Protein AF-A0A2M8EA10-F1 (afdb_monomer)

Structure (mmCIF, N/CA/C/O backbone):
data_AF-A0A2M8EA10-F1
#
_entry.id   AF-A0A2M8EA10-F1
#
loop_
_atom_site.group_PDB
_atom_site.id
_atom_site.type_symbol
_atom_site.label_atom_id
_atom_site.label_alt_id
_atom_site.label_comp_id
_atom_site.label_asym_id
_atom_site.label_entity_id
_atom_site.label_seq_id
_atom_site.pdbx_PDB_ins_code
_atom_site.Cartn_x
_atom_site.Cartn_y
_atom_site.Cartn_z
_atom_site.occupancy
_atom_site.B_iso_or_equiv
_atom_site.auth_seq_id
_atom_site.auth_comp_id
_atom_site.auth_asym_id
_atom_site.auth_atom_id
_atom_site.pdbx_PDB_model_num
ATOM 1 N N . MET A 1 1 ? -5.025 -1.420 47.607 1.00 44.06 1 MET A N 1
ATOM 2 C CA . MET A 1 1 ? -4.727 -2.237 46.414 1.00 44.06 1 MET A CA 1
ATOM 3 C C . MET A 1 1 ? -5.325 -1.511 45.229 1.00 44.06 1 MET A C 1
ATOM 5 O O . MET A 1 1 ? -6.536 -1.532 45.070 1.00 44.06 1 MET A O 1
ATOM 9 N N . THR A 1 2 ? -4.509 -0.762 44.495 1.00 42.19 2 THR A N 1
ATOM 10 C CA . THR A 1 2 ? -4.957 0.010 43.332 1.00 42.19 2 THR A CA 1
ATOM 11 C C . THR A 1 2 ? -4.732 -0.872 42.114 1.00 42.19 2 THR A C 1
ATOM 13 O O . THR A 1 2 ? -3.592 -1.166 41.769 1.00 42.19 2 THR A O 1
ATOM 16 N N . SER A 1 3 ? -5.809 -1.388 41.535 1.00 44.66 3 SER A N 1
ATOM 17 C CA . SER A 1 3 ? -5.778 -2.171 40.302 1.00 44.66 3 SER A CA 1
ATOM 18 C C . SER A 1 3 ? -5.407 -1.262 39.131 1.00 44.66 3 SER A C 1
ATOM 20 O O . SER A 1 3 ? -6.135 -0.318 38.826 1.00 44.66 3 SER A O 1
ATOM 22 N N . THR A 1 4 ? -4.270 -1.535 38.496 1.00 47.41 4 THR A N 1
ATOM 23 C CA . THR A 1 4 ? -3.858 -0.931 37.225 1.00 47.41 4 THR A CA 1
ATOM 24 C C . THR A 1 4 ? -4.919 -1.238 36.160 1.00 47.41 4 THR A C 1
ATOM 26 O O . THR A 1 4 ? -5.313 -2.403 36.051 1.00 47.41 4 THR A O 1
ATOM 29 N N . PRO A 1 5 ? -5.417 -0.254 35.387 1.00 54.44 5 PRO A N 1
ATOM 30 C CA . PRO A 1 5 ? -6.306 -0.550 34.272 1.00 54.44 5 PRO A CA 1
ATOM 31 C C . PRO A 1 5 ? -5.557 -1.429 33.267 1.00 54.44 5 PRO A C 1
ATOM 33 O O . PRO A 1 5 ? -4.424 -1.133 32.894 1.00 54.44 5 PRO A O 1
ATOM 36 N N . SER A 1 6 ? -6.177 -2.537 32.870 1.00 54.94 6 SER A N 1
ATOM 37 C CA . SER A 1 6 ? -5.665 -3.415 31.824 1.00 54.94 6 SER A CA 1
ATOM 38 C C . SER A 1 6 ? -5.520 -2.607 30.535 1.00 54.94 6 SER A C 1
ATOM 40 O O . SER A 1 6 ? -6.499 -2.023 30.071 1.00 54.94 6 SER A O 1
ATOM 42 N N . GLU A 1 7 ? -4.317 -2.551 29.962 1.00 57.91 7 GLU A N 1
ATOM 43 C CA . GLU A 1 7 ? -4.115 -2.009 28.619 1.00 57.91 7 GLU A CA 1
ATOM 44 C C . GLU A 1 7 ? -4.978 -2.816 27.645 1.00 57.91 7 GLU A C 1
ATOM 46 O O . GLU A 1 7 ? -4.663 -3.953 27.293 1.00 57.91 7 GLU A O 1
ATOM 51 N N . THR A 1 8 ? -6.114 -2.257 27.226 1.00 64.38 8 THR A N 1
ATOM 52 C CA . THR A 1 8 ? -6.885 -2.814 26.116 1.00 64.38 8 THR A CA 1
ATOM 53 C C . THR A 1 8 ? -6.007 -2.766 24.875 1.00 64.38 8 THR A C 1
ATOM 55 O O . THR A 1 8 ? -5.834 -1.708 24.271 1.00 64.38 8 THR A O 1
ATOM 58 N N . THR A 1 9 ? -5.433 -3.912 24.512 1.00 80.62 9 THR A N 1
ATOM 59 C CA . THR A 1 9 ? -4.704 -4.077 23.255 1.00 80.62 9 THR A CA 1
ATOM 60 C C . THR A 1 9 ? -5.654 -3.738 22.109 1.00 80.62 9 THR A C 1
ATOM 62 O O . THR A 1 9 ? -6.767 -4.264 22.039 1.00 80.62 9 THR A O 1
ATOM 65 N N . ARG A 1 10 ? -5.246 -2.801 21.249 1.00 88.38 10 ARG A N 1
ATOM 66 C CA . ARG A 1 10 ? -6.055 -2.369 20.103 1.00 88.38 10 ARG A CA 1
ATOM 67 C C . ARG A 1 10 ? -6.217 -3.527 19.110 1.00 88.38 10 ARG A C 1
ATOM 69 O O . ARG A 1 10 ? -5.231 -4.233 18.872 1.00 88.38 10 ARG A O 1
ATOM 76 N N . PRO A 1 11 ? -7.412 -3.725 18.516 1.00 95.00 11 PRO A N 1
ATOM 77 C CA . PRO A 1 11 ? -7.574 -4.679 17.427 1.00 95.00 11 PRO A CA 1
ATOM 78 C C . PRO A 1 11 ? -6.601 -4.339 16.303 1.00 95.00 11 PRO A C 1
ATOM 80 O O . PRO A 1 11 ? -6.512 -3.187 15.876 1.00 95.00 11 PRO A O 1
ATOM 83 N N . SER A 1 12 ? -5.840 -5.333 15.867 1.00 95.69 12 SER A N 1
ATOM 84 C CA . SER A 1 12 ? -4.863 -5.166 14.802 1.00 95.69 12 SER A CA 1
ATOM 85 C C . SER A 1 12 ? -4.643 -6.466 14.053 1.00 95.69 12 SER A C 1
ATOM 87 O O . SER A 1 12 ? -4.990 -7.545 14.539 1.00 95.69 12 SER A O 1
ATOM 89 N N . LEU A 1 13 ? -4.099 -6.332 12.855 1.00 95.81 13 LEU A N 1
ATOM 90 C CA . LEU A 1 13 ? -3.817 -7.421 11.942 1.00 95.81 13 LEU A CA 1
ATOM 91 C C . LEU A 1 13 ? -2.544 -7.098 11.165 1.00 95.81 13 LEU A C 1
ATOM 93 O O . LEU A 1 13 ? -2.323 -5.954 10.768 1.00 95.81 13 LEU A O 1
ATOM 97 N N . ASP A 1 14 ? -1.704 -8.110 10.982 1.00 97.69 14 ASP A N 1
ATOM 98 C CA . ASP A 1 14 ? -0.501 -7.992 10.169 1.00 97.69 14 ASP A CA 1
ATOM 99 C C . ASP A 1 14 ? -0.822 -8.465 8.754 1.00 97.69 14 ASP A C 1
ATOM 101 O O . ASP A 1 14 ? -1.324 -9.576 8.546 1.00 97.69 14 ASP A O 1
ATOM 105 N N . VAL A 1 15 ? -0.506 -7.626 7.775 1.00 98.62 15 VAL A N 1
ATOM 106 C CA . VAL A 1 15 ? -0.691 -7.894 6.349 1.00 98.62 15 VAL A CA 1
ATOM 107 C C . VAL A 1 15 ? 0.633 -7.818 5.606 1.00 98.62 15 VAL A C 1
ATOM 109 O O . VAL A 1 15 ? 1.614 -7.221 6.057 1.00 98.62 15 VAL A O 1
ATOM 112 N N . ALA A 1 16 ? 0.658 -8.459 4.449 1.00 98.62 16 ALA A N 1
ATOM 113 C CA . ALA A 1 16 ? 1.656 -8.224 3.435 1.00 98.62 16 ALA A CA 1
ATOM 114 C C . ALA A 1 16 ? 0.989 -7.579 2.225 1.00 98.62 16 ALA A C 1
ATOM 116 O O . ALA A 1 16 ? -0.121 -7.943 1.836 1.00 98.62 16 ALA A O 1
ATOM 117 N N . VAL A 1 17 ? 1.687 -6.625 1.629 1.00 98.81 17 VAL A N 1
ATOM 118 C CA . VAL A 1 17 ? 1.229 -5.905 0.448 1.00 98.81 17 VAL A CA 1
ATOM 119 C C . VAL A 1 17 ? 2.053 -6.346 -0.748 1.00 98.81 17 VAL A C 1
ATOM 121 O O . VAL A 1 17 ? 3.280 -6.443 -0.676 1.00 98.81 17 VAL A O 1
ATOM 124 N N . ILE A 1 18 ? 1.373 -6.613 -1.857 1.00 98.75 18 ILE A N 1
ATOM 125 C CA . ILE A 1 18 ? 2.002 -6.937 -3.127 1.00 98.75 18 ILE A CA 1
ATOM 126 C C . ILE A 1 18 ? 1.886 -5.717 -4.034 1.00 98.75 18 ILE A C 1
ATOM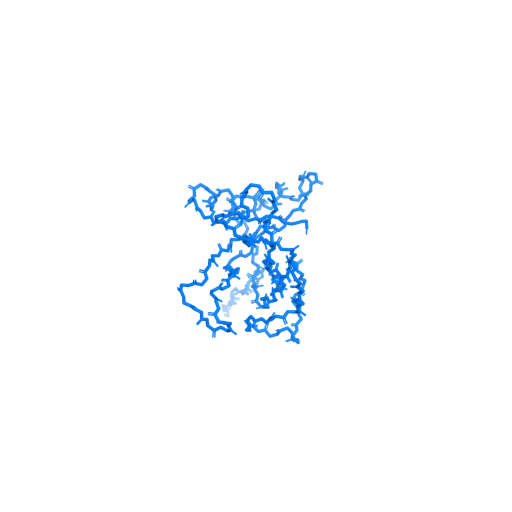 128 O O . ILE A 1 18 ? 0.796 -5.378 -4.490 1.00 98.75 18 ILE A O 1
ATOM 132 N N . MET A 1 19 ? 3.019 -5.084 -4.325 1.00 98.75 19 MET A N 1
ATOM 133 C CA . MET A 1 19 ? 3.114 -4.045 -5.350 1.00 98.75 19 MET A CA 1
ATOM 134 C C . MET A 1 19 ? 3.479 -4.690 -6.683 1.00 98.75 19 MET A C 1
ATOM 136 O O . MET A 1 19 ? 4.285 -5.626 -6.731 1.00 98.75 19 MET A O 1
ATOM 140 N N . GLN A 1 20 ? 2.914 -4.199 -7.785 1.00 98.38 20 GLN A N 1
ATOM 141 C CA . GLN A 1 20 ? 3.264 -4.676 -9.116 1.00 98.38 20 GLN A CA 1
ATOM 142 C C . GLN A 1 20 ? 3.706 -3.553 -10.042 1.00 98.38 20 GLN A C 1
ATOM 144 O O . GLN A 1 20 ? 3.083 -2.502 -10.132 1.00 98.38 20 GLN A O 1
ATOM 149 N N . ARG A 1 21 ? 4.794 -3.813 -10.767 1.00 97.94 21 ARG A N 1
ATOM 150 C CA . ARG A 1 21 ? 5.236 -2.994 -11.890 1.00 97.94 21 ARG A CA 1
ATOM 151 C C . ARG A 1 21 ? 4.714 -3.627 -13.161 1.00 97.94 21 ARG A C 1
ATOM 153 O O . ARG A 1 21 ? 5.021 -4.789 -13.418 1.00 97.94 21 ARG A O 1
ATOM 160 N N . VAL A 1 22 ? 3.981 -2.877 -13.970 1.00 97.31 22 VAL A N 1
ATOM 161 C CA . VAL A 1 22 ? 3.326 -3.383 -15.182 1.00 97.31 22 VAL A CA 1
ATOM 162 C C . VAL A 1 22 ? 3.729 -2.548 -16.380 1.00 97.31 22 VAL A C 1
ATOM 164 O O . VAL A 1 22 ? 3.857 -1.326 -16.281 1.00 97.31 22 VAL A O 1
ATOM 167 N N . ALA A 1 23 ? 3.950 -3.207 -17.513 1.00 96.06 23 ALA A N 1
ATOM 168 C CA . ALA A 1 23 ? 4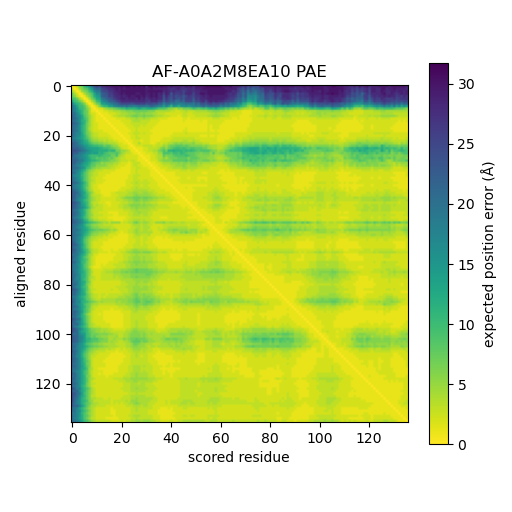.226 -2.524 -18.762 1.00 96.06 23 ALA A CA 1
ATOM 169 C C . ALA A 1 23 ? 3.013 -1.672 -19.148 1.00 96.06 23 ALA A C 1
ATOM 17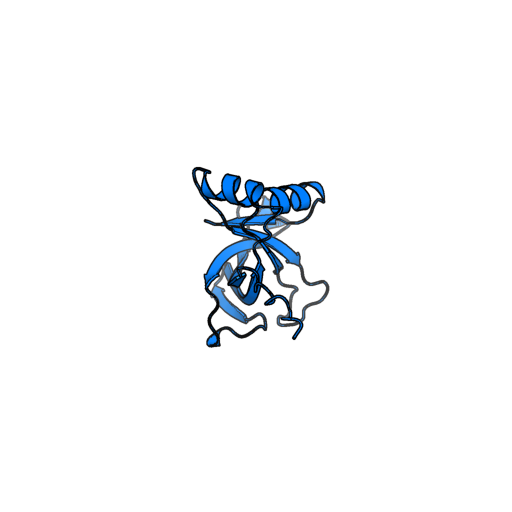1 O O . ALA A 1 23 ? 1.869 -2.138 -19.146 1.00 96.06 23 ALA A O 1
ATOM 172 N N . ASN A 1 24 ? 3.264 -0.416 -19.498 1.00 94.81 24 ASN A N 1
ATOM 173 C CA . ASN A 1 24 ? 2.249 0.401 -20.136 1.00 94.81 24 ASN A CA 1
ATOM 174 C C . ASN A 1 24 ? 2.057 -0.061 -21.581 1.00 94.81 24 ASN A C 1
ATOM 176 O O . ASN A 1 24 ? 2.979 -0.543 -22.237 1.00 94.81 24 ASN A O 1
ATOM 180 N N . THR A 1 25 ? 0.840 0.110 -22.087 1.00 89.81 25 THR A N 1
ATOM 181 C CA . THR A 1 25 ? 0.473 -0.240 -23.460 1.00 89.81 25 THR A CA 1
ATOM 182 C C . THR A 1 25 ? 0.001 1.001 -24.210 1.00 89.81 25 THR A C 1
ATOM 184 O O . THR A 1 25 ? -0.362 2.017 -23.616 1.00 89.81 25 THR A O 1
ATOM 187 N N . GLY A 1 26 ? 0.034 0.939 -25.541 1.00 89.88 26 GLY A N 1
ATOM 188 C CA . GLY A 1 26 ? -0.422 2.031 -26.395 1.00 89.88 26 GLY A CA 1
ATOM 189 C C . GLY A 1 26 ? 0.460 3.280 -26.318 1.00 89.88 26 GLY A C 1
ATOM 190 O O . GLY A 1 26 ? 1.680 3.211 -26.188 1.00 89.88 26 GLY A O 1
ATOM 191 N N . VAL A 1 27 ? -0.177 4.440 -26.454 1.00 88.44 27 VAL A N 1
ATOM 192 C CA . VAL A 1 27 ? 0.483 5.748 -26.550 1.00 88.44 27 VAL A CA 1
ATOM 193 C C . VAL A 1 27 ? 1.343 6.086 -25.306 1.00 88.44 27 VAL A C 1
ATOM 195 O O . VAL A 1 27 ? 2.493 6.483 -25.508 1.00 88.44 27 VAL A O 1
ATOM 198 N N . PRO A 1 28 ? 0.894 5.834 -24.053 1.00 87.94 28 PRO A N 1
ATOM 199 C CA . PRO A 1 28 ? 1.691 6.080 -22.843 1.00 87.94 28 PRO A CA 1
ATOM 200 C C . PRO A 1 28 ? 3.046 5.365 -22.772 1.00 87.94 28 PRO A C 1
ATOM 202 O O . PRO A 1 28 ? 4.004 5.905 -22.218 1.00 87.94 28 PRO A O 1
ATOM 205 N N . ALA A 1 29 ? 3.155 4.174 -23.369 1.00 92.19 29 ALA A N 1
ATOM 206 C CA . ALA A 1 29 ? 4.361 3.346 -23.304 1.00 92.19 29 ALA A CA 1
ATOM 207 C C . ALA A 1 29 ? 5.610 4.025 -23.899 1.00 92.19 29 ALA A C 1
ATOM 209 O O . ALA A 1 29 ? 6.733 3.630 -23.599 1.00 92.19 29 ALA A O 1
ATOM 210 N N . ARG A 1 30 ? 5.425 5.058 -24.734 1.00 91.94 30 ARG A N 1
ATOM 211 C CA . ARG A 1 30 ? 6.512 5.797 -25.394 1.00 91.94 30 ARG A CA 1
ATOM 212 C C . ARG A 1 30 ? 7.308 6.706 -24.458 1.00 91.94 30 ARG A C 1
ATOM 214 O O . ARG A 1 30 ? 8.463 6.992 -24.749 1.00 91.94 30 ARG A O 1
ATOM 221 N N . TRP A 1 31 ? 6.691 7.187 -23.383 1.00 92.94 31 TRP A N 1
ATOM 222 C CA . TRP A 1 31 ? 7.300 8.130 -22.432 1.00 92.94 31 TRP A CA 1
ATOM 223 C C . TRP A 1 31 ? 7.316 7.603 -21.004 1.00 92.94 31 TRP A C 1
ATOM 225 O O . TRP A 1 31 ? 8.116 8.057 -20.195 1.00 92.94 31 TRP A O 1
ATOM 235 N N . GLN A 1 32 ? 6.472 6.623 -20.703 1.00 93.44 32 GLN A N 1
ATOM 236 C CA . GLN A 1 32 ? 6.496 5.906 -19.445 1.00 93.44 32 GLN A CA 1
ATOM 237 C C . GLN A 1 32 ? 6.261 4.422 -19.752 1.00 93.44 32 GLN A C 1
ATOM 239 O O . GLN A 1 32 ? 5.111 3.994 -19.831 1.00 93.44 32 GLN A O 1
ATOM 244 N N . PRO A 1 33 ? 7.321 3.623 -19.970 1.00 92.69 33 PRO A N 1
ATOM 245 C CA . PRO A 1 33 ? 7.176 2.226 -20.382 1.00 92.69 33 PRO A CA 1
ATOM 246 C C . PRO A 1 33 ? 6.575 1.332 -19.291 1.00 92.69 33 PRO A C 1
ATOM 248 O O . PRO A 1 33 ? 6.051 0.265 -19.596 1.00 92.69 33 PRO A O 1
ATOM 251 N N . TRP A 1 34 ? 6.604 1.774 -18.031 1.00 95.25 34 TRP A N 1
ATOM 252 C CA . TRP A 1 34 ? 6.118 1.023 -16.878 1.00 95.25 34 TRP A CA 1
ATOM 253 C C . TRP A 1 34 ? 5.361 1.921 -15.908 1.00 95.25 34 TRP A C 1
ATOM 255 O O . TRP A 1 34 ? 5.724 3.084 -15.727 1.00 95.25 34 TRP A O 1
ATOM 265 N N . ARG A 1 35 ? 4.376 1.356 -15.216 1.00 95.88 35 ARG A N 1
ATOM 266 C CA . ARG A 1 35 ? 3.753 1.965 -14.037 1.00 95.88 35 ARG A CA 1
ATOM 267 C C . ARG A 1 35 ? 3.796 1.007 -12.856 1.00 95.88 35 ARG A C 1
ATOM 269 O O . ARG A 1 35 ? 3.952 -0.198 -13.055 1.00 95.88 35 ARG A O 1
ATOM 276 N N . TRP A 1 36 ? 3.642 1.556 -11.663 1.00 97.88 36 TRP A N 1
ATOM 277 C CA . TRP A 1 36 ? 3.397 0.790 -10.451 1.00 97.88 36 TRP A CA 1
ATOM 278 C C . TRP A 1 36 ? 1.918 0.860 -10.101 1.00 97.88 36 TRP A C 1
ATOM 280 O O . TRP A 1 36 ? 1.276 1.868 -10.384 1.00 97.88 36 TRP A O 1
ATOM 290 N N . GLU A 1 37 ? 1.406 -0.225 -9.542 1.00 98.19 37 GLU A N 1
ATOM 291 C CA . GLU A 1 37 ? 0.054 -0.324 -9.003 1.00 98.19 37 GLU A CA 1
ATOM 292 C C . GLU A 1 37 ? 0.039 -1.319 -7.831 1.00 98.19 37 GLU A C 1
ATOM 294 O O . GLU A 1 37 ? 0.910 -2.194 -7.711 1.00 98.19 37 GLU A O 1
ATOM 299 N N . LEU A 1 38 ? -0.943 -1.176 -6.952 1.00 98.69 38 LEU A N 1
ATOM 300 C CA . LEU A 1 38 ? -1.259 -2.109 -5.884 1.00 98.69 38 LEU A CA 1
ATOM 301 C C . LEU A 1 38 ? -1.881 -3.365 -6.497 1.00 98.69 38 LEU A C 1
ATOM 303 O O . LEU A 1 38 ? -2.896 -3.302 -7.187 1.00 98.69 38 LEU A O 1
ATOM 307 N N . ALA A 1 39 ? -1.271 -4.522 -6.250 1.00 98.44 39 ALA A N 1
ATOM 308 C CA . ALA A 1 39 ? -1.768 -5.787 -6.778 1.00 98.44 39 ALA A CA 1
ATOM 309 C C . ALA A 1 39 ? -2.721 -6.480 -5.803 1.00 98.44 39 ALA A C 1
ATOM 311 O O . ALA A 1 39 ? -3.757 -6.989 -6.221 1.00 98.44 39 ALA A O 1
ATOM 312 N N . GLU A 1 40 ? -2.332 -6.569 -4.528 1.00 98.38 40 GLU A N 1
ATOM 313 C CA . GLU A 1 40 ? -3.043 -7.376 -3.534 1.00 98.38 40 GLU A CA 1
ATOM 314 C C . GLU A 1 40 ? -2.618 -7.006 -2.107 1.00 98.38 40 GLU A C 1
ATOM 316 O O . GLU A 1 40 ? -1.464 -6.633 -1.870 1.00 98.38 40 GLU A O 1
ATOM 321 N N . VAL A 1 41 ? -3.530 -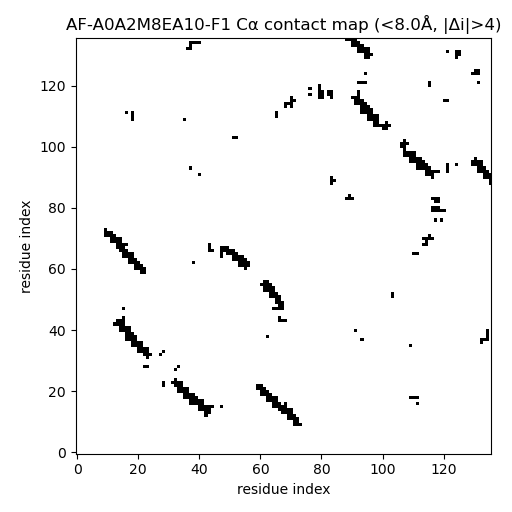7.184 -1.151 1.00 98.62 41 VAL A N 1
ATOM 322 C CA . VAL A 1 41 ? -3.227 -7.213 0.282 1.00 98.62 41 VAL A CA 1
ATOM 323 C C . VAL A 1 41 ? -3.611 -8.587 0.814 1.00 98.62 41 VAL A C 1
ATOM 325 O O . VAL A 1 41 ? -4.734 -9.046 0.625 1.00 98.62 41 VAL A O 1
ATOM 328 N N . VAL A 1 42 ? -2.672 -9.260 1.473 1.00 98.25 42 VAL A N 1
ATOM 329 C CA . VAL A 1 42 ? -2.864 -10.611 2.014 1.00 98.25 42 VAL A CA 1
ATOM 330 C C . VAL A 1 42 ? -2.511 -10.650 3.492 1.00 98.25 42 VAL A C 1
ATOM 332 O O . VAL A 1 42 ? -1.725 -9.838 3.976 1.00 98.25 42 VAL A O 1
ATOM 335 N N . MET A 1 43 ? -3.038 -11.630 4.224 1.00 98.12 43 MET A N 1
ATOM 336 C CA . MET A 1 43 ? -2.611 -11.862 5.605 1.00 98.12 43 MET A CA 1
ATOM 337 C C . MET A 1 43 ? -1.111 -12.159 5.659 1.00 98.12 43 MET A C 1
ATOM 339 O O . MET A 1 43 ? -0.598 -12.967 4.878 1.00 98.12 43 MET A O 1
ATOM 343 N N . ASN A 1 44 ? -0.407 -11.514 6.588 1.00 98.00 44 ASN A N 1
ATOM 344 C CA . ASN A 1 44 ? 1.025 -11.711 6.727 1.00 98.00 44 ASN A CA 1
ATOM 345 C C . ASN A 1 44 ? 1.336 -13.130 7.222 1.00 98.00 44 ASN A C 1
ATOM 347 O O . ASN A 1 44 ? 0.621 -13.697 8.049 1.00 98.00 44 ASN A O 1
ATOM 351 N N . GLN A 1 45 ? 2.449 -13.682 6.747 1.00 97.31 45 GLN A N 1
ATOM 352 C CA . GLN A 1 45 ? 3.022 -14.928 7.244 1.00 97.31 45 GLN A CA 1
ATOM 353 C C . GLN A 1 45 ? 4.447 -14.661 7.713 1.00 97.31 45 GLN A C 1
ATOM 355 O O . GLN A 1 45 ? 5.163 -13.868 7.106 1.00 97.31 45 GLN A O 1
ATOM 360 N N . GLU A 1 46 ? 4.896 -15.365 8.751 1.00 94.00 46 GLU A N 1
ATOM 361 C CA . GLU A 1 46 ? 6.255 -15.205 9.285 1.00 94.00 46 GLU A CA 1
ATOM 362 C C . GLU A 1 46 ? 7.329 -15.408 8.201 1.00 94.00 46 GLU A C 1
ATOM 364 O O . GLU A 1 46 ? 8.285 -14.639 8.102 1.00 94.00 46 GLU A O 1
ATOM 369 N N . SER A 1 47 ? 7.116 -16.375 7.302 1.00 95.50 47 SER A N 1
ATOM 370 C CA . SER A 1 47 ? 8.015 -16.674 6.181 1.00 95.50 47 SER A CA 1
ATOM 371 C C . SER A 1 47 ? 8.152 -15.551 5.150 1.00 95.50 47 SER A C 1
ATOM 373 O O . SER A 1 47 ? 9.040 -15.615 4.301 1.00 95.50 47 SER A O 1
ATOM 375 N N . PHE A 1 48 ? 7.279 -14.541 5.168 1.00 97.00 48 PHE A N 1
ATOM 376 C CA . PHE A 1 48 ? 7.381 -13.399 4.258 1.00 97.00 48 PHE A CA 1
ATOM 377 C C . PHE A 1 48 ? 8.515 -12.451 4.651 1.00 97.00 48 PHE A C 1
ATOM 379 O O . PHE A 1 48 ? 9.105 -11.827 3.768 1.00 97.00 48 PHE A O 1
ATOM 386 N N . GLY A 1 49 ? 8.864 -12.396 5.941 1.00 95.88 49 GLY A N 1
ATOM 387 C CA . GLY A 1 49 ? 9.806 -11.416 6.472 1.00 95.88 49 GLY A CA 1
ATOM 388 C C . GLY A 1 49 ? 9.314 -9.975 6.293 1.00 95.88 49 GLY A C 1
ATOM 389 O O . GLY A 1 49 ? 8.162 -9.730 5.949 1.00 95.88 49 GLY A O 1
ATOM 390 N N . THR A 1 50 ? 10.200 -9.011 6.540 1.00 94.94 50 THR A N 1
ATOM 391 C CA . THR A 1 50 ? 9.888 -7.569 6.462 1.00 94.94 50 THR A CA 1
ATOM 392 C C . THR A 1 50 ? 10.632 -6.840 5.346 1.00 94.94 50 THR A C 1
ATOM 394 O O . THR A 1 50 ? 10.340 -5.685 5.050 1.00 94.94 50 THR A O 1
ATOM 397 N N . LYS A 1 51 ? 11.614 -7.494 4.716 1.00 95.44 51 LYS A N 1
ATOM 398 C CA . LYS A 1 51 ? 12.361 -6.906 3.600 1.00 95.44 51 LYS A CA 1
ATOM 399 C C . LYS A 1 51 ? 11.597 -7.113 2.291 1.00 95.44 51 LYS A C 1
ATOM 401 O O . LYS A 1 51 ? 11.139 -8.236 2.064 1.00 95.44 51 LYS A O 1
ATOM 406 N N . PRO A 1 52 ? 11.512 -6.094 1.414 1.00 97.19 52 PRO A N 1
ATOM 407 C CA . PRO A 1 52 ? 10.915 -6.256 0.097 1.00 97.19 52 PRO A CA 1
ATOM 408 C C . PRO A 1 52 ? 11.562 -7.405 -0.679 1.00 97.19 52 PRO A C 1
ATOM 410 O O . PRO A 1 52 ? 12.787 -7.556 -0.681 1.00 97.19 52 PRO A O 1
ATOM 413 N N . ARG A 1 53 ? 10.743 -8.220 -1.347 1.00 96.81 53 ARG A N 1
ATOM 414 C CA . ARG A 1 53 ? 11.222 -9.382 -2.105 1.00 96.81 53 ARG A CA 1
ATOM 415 C C . ARG A 1 53 ? 10.473 -9.547 -3.417 1.00 96.81 53 ARG A C 1
ATOM 417 O O . ARG A 1 53 ? 9.246 -9.605 -3.438 1.00 96.81 53 ARG A O 1
ATOM 424 N N . LEU A 1 54 ? 11.217 -9.725 -4.506 1.00 97.69 54 LEU A N 1
ATOM 425 C CA . LEU A 1 54 ? 10.645 -10.080 -5.801 1.00 97.69 54 LEU A CA 1
ATOM 426 C C . LEU A 1 54 ? 10.014 -11.482 -5.728 1.00 97.69 54 LEU A C 1
ATOM 428 O O . LEU A 1 54 ? 10.684 -12.465 -5.403 1.00 97.69 54 LEU A O 1
ATOM 432 N N . LEU A 1 55 ? 8.720 -11.572 -6.027 1.00 96.88 55 LEU A N 1
ATOM 433 C CA . LEU A 1 55 ? 7.980 -12.833 -6.112 1.00 96.88 55 LEU A CA 1
ATOM 434 C C . LEU A 1 55 ? 8.030 -13.427 -7.513 1.00 96.88 55 LEU A C 1
ATOM 436 O O . LEU A 1 55 ? 8.173 -14.634 -7.683 1.00 96.88 55 LEU A O 1
ATOM 440 N N . TYR A 1 56 ? 7.849 -12.565 -8.508 1.00 93.62 56 TYR A N 1
ATOM 441 C CA . TYR A 1 56 ? 7.630 -12.961 -9.888 1.00 93.62 56 TYR A CA 1
ATOM 442 C C . TYR A 1 56 ? 8.093 -11.855 -10.830 1.00 93.62 56 TYR A C 1
ATOM 444 O O . TYR A 1 56 ? 7.862 -10.676 -10.561 1.00 93.62 56 TYR A O 1
ATOM 452 N N . LYS A 1 57 ? 8.714 -12.238 -11.947 1.00 96.56 57 LYS A N 1
ATOM 453 C CA . LYS A 1 57 ? 9.096 -11.335 -13.034 1.00 96.56 57 LYS A CA 1
ATOM 454 C C . LYS A 1 57 ? 8.932 -12.040 -14.373 1.00 96.56 57 LYS A C 1
ATOM 456 O O . LYS A 1 57 ? 9.426 -13.150 -14.552 1.00 96.56 57 LYS A O 1
ATOM 461 N N . ASN A 1 58 ? 8.274 -11.367 -15.307 1.00 95.75 58 ASN A N 1
ATOM 462 C CA . ASN A 1 58 ? 8.215 -11.732 -16.717 1.00 95.75 58 ASN A CA 1
ATOM 463 C C . ASN A 1 58 ? 8.475 -10.488 -17.592 1.00 95.75 58 ASN A C 1
ATOM 465 O O . ASN A 1 58 ? 8.922 -9.453 -17.093 1.00 95.75 58 ASN A O 1
ATOM 469 N N . GLU A 1 59 ? 8.209 -10.591 -18.894 1.00 92.38 59 GLU A N 1
ATOM 470 C CA . GLU A 1 59 ? 8.430 -9.507 -19.861 1.00 92.38 59 GLU A CA 1
ATOM 471 C C . GLU A 1 59 ? 7.522 -8.286 -19.673 1.00 92.38 59 GLU A C 1
ATOM 473 O O . GLU A 1 59 ? 7.864 -7.215 -20.158 1.00 92.38 59 GLU A O 1
ATOM 478 N N . SER A 1 60 ? 6.380 -8.416 -18.993 1.00 94.31 60 SER A N 1
ATOM 479 C CA . SER A 1 60 ? 5.368 -7.358 -18.862 1.00 94.31 60 SER A CA 1
ATOM 480 C C . SER A 1 60 ? 5.063 -6.964 -17.420 1.00 94.31 60 SER A C 1
ATOM 482 O O . SER A 1 60 ? 4.321 -6.008 -17.191 1.00 94.31 60 SER A O 1
ATOM 484 N N . THR A 1 61 ? 5.569 -7.701 -16.434 1.00 96.81 61 THR A N 1
ATOM 485 C CA . THR A 1 61 ? 5.146 -7.575 -15.040 1.00 96.81 61 THR A CA 1
ATOM 486 C C . THR A 1 61 ? 6.241 -8.002 -14.070 1.00 96.81 61 THR A C 1
ATOM 488 O O . THR A 1 61 ? 6.933 -9.001 -14.275 1.00 96.81 61 THR A O 1
ATOM 491 N N . GLN A 1 62 ? 6.353 -7.271 -12.965 1.00 97.69 62 GLN A N 1
ATOM 492 C CA . GLN A 1 62 ? 7.083 -7.681 -11.768 1.00 97.69 62 GLN A CA 1
ATOM 493 C C . GLN A 1 62 ? 6.156 -7.574 -10.560 1.00 97.69 62 GLN A C 1
ATOM 495 O O . GLN A 1 62 ? 5.409 -6.605 -10.469 1.00 97.69 62 GLN A O 1
ATOM 500 N N . ARG A 1 63 ? 6.218 -8.531 -9.630 1.00 98.31 63 ARG A N 1
ATOM 501 C CA . ARG A 1 63 ? 5.486 -8.484 -8.354 1.00 98.31 63 ARG A CA 1
ATOM 502 C C . ARG A 1 63 ? 6.444 -8.528 -7.180 1.00 98.31 63 ARG A C 1
ATOM 504 O O . ARG A 1 63 ? 7.305 -9.406 -7.120 1.00 98.31 63 ARG A O 1
ATOM 511 N N . TRP A 1 64 ? 6.242 -7.614 -6.246 1.00 98.50 64 TRP A N 1
ATOM 512 C CA . TRP A 1 64 ? 7.084 -7.388 -5.083 1.00 98.50 64 TRP A CA 1
ATOM 513 C C . TRP A 1 64 ? 6.260 -7.554 -3.815 1.00 98.50 64 TRP A C 1
ATOM 515 O O . TRP A 1 64 ? 5.220 -6.924 -3.668 1.00 98.50 64 TRP A O 1
ATOM 525 N N . LEU A 1 65 ? 6.713 -8.432 -2.922 1.00 98.62 65 LEU A N 1
ATOM 526 C CA . LEU A 1 65 ? 6.108 -8.670 -1.617 1.00 98.62 65 LEU A CA 1
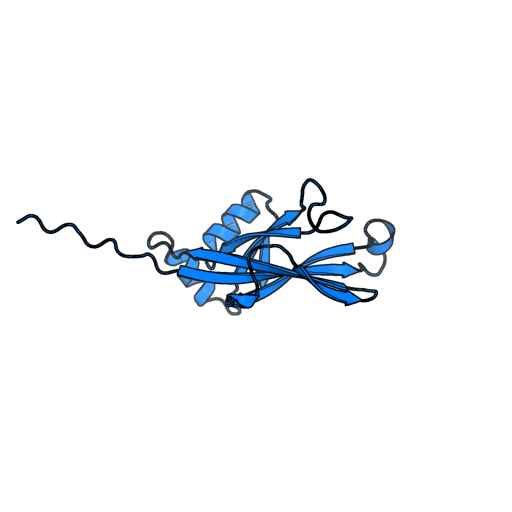ATOM 527 C C . LEU A 1 65 ? 6.741 -7.757 -0.572 1.00 98.62 65 LEU A C 1
ATOM 529 O O . LEU A 1 65 ? 7.963 -7.765 -0.415 1.00 98.62 65 LEU A O 1
ATOM 533 N N . HIS A 1 66 ? 5.899 -7.067 0.188 1.00 98.44 66 HIS A N 1
ATOM 534 C CA . HIS A 1 66 ? 6.259 -6.259 1.347 1.00 98.44 66 HIS A CA 1
ATOM 535 C C . HIS A 1 66 ? 5.520 -6.813 2.565 1.00 98.44 66 HIS A C 1
ATOM 537 O O . HIS A 1 66 ? 4.316 -6.614 2.699 1.00 98.44 66 HIS A O 1
ATOM 543 N N . GLY A 1 67 ? 6.213 -7.573 3.412 1.00 97.88 67 GLY A N 1
ATOM 544 C CA . GLY A 1 67 ? 5.613 -8.191 4.595 1.00 97.88 67 GLY A CA 1
ATOM 545 C C . GLY A 1 67 ? 5.699 -7.322 5.850 1.00 97.88 67 GLY A C 1
ATOM 546 O O . GLY A 1 67 ? 6.540 -6.429 5.954 1.00 97.88 67 GLY A O 1
ATOM 547 N N . GLY A 1 68 ? 4.845 -7.632 6.826 1.00 96.25 68 GLY A N 1
ATOM 548 C CA . GLY A 1 68 ? 4.899 -7.056 8.172 1.00 96.25 68 GLY A CA 1
ATOM 549 C C . GLY A 1 68 ? 4.285 -5.663 8.325 1.00 96.25 68 GLY A C 1
ATOM 550 O O . GLY A 1 68 ? 4.671 -4.940 9.242 1.00 96.25 68 GLY A O 1
ATOM 551 N N . LEU A 1 69 ? 3.344 -5.272 7.459 1.00 97.75 69 LEU A N 1
ATOM 552 C CA . LEU A 1 69 ? 2.575 -4.046 7.663 1.00 97.75 69 LEU A CA 1
ATOM 553 C C . LEU A 1 69 ? 1.493 -4.301 8.713 1.00 97.75 69 LEU A C 1
ATOM 555 O O . LEU A 1 69 ? 0.656 -5.184 8.544 1.00 97.75 69 LEU A O 1
ATOM 559 N N . LYS A 1 70 ? 1.491 -3.506 9.783 1.00 97.38 70 LYS A N 1
ATOM 560 C CA . LYS A 1 70 ? 0.480 -3.592 10.837 1.00 97.38 70 LYS A CA 1
ATOM 561 C C . LYS A 1 70 ? -0.672 -2.635 10.545 1.00 97.38 70 LYS A C 1
ATOM 563 O O . LYS A 1 70 ? -0.455 -1.430 10.445 1.00 97.38 70 LYS A O 1
ATOM 568 N N . VAL A 1 71 ? -1.891 -3.158 10.487 1.00 97.62 71 VAL A N 1
ATOM 569 C CA . VAL A 1 71 ? -3.124 -2.364 10.421 1.00 97.62 71 VAL A CA 1
ATOM 570 C C . VAL A 1 71 ? -3.766 -2.363 11.800 1.00 97.62 71 VAL A C 1
ATOM 572 O O . VAL A 1 71 ? -4.034 -3.422 12.368 1.00 97.62 71 VAL A O 1
ATOM 575 N N . GLU A 1 72 ? -3.996 -1.180 12.358 1.00 95.44 72 GLU A N 1
ATOM 576 C CA . GLU A 1 72 ? -4.636 -0.998 13.663 1.00 95.44 72 GLU A CA 1
ATOM 577 C C . GLU A 1 72 ? -6.005 -0.339 13.487 1.00 95.44 72 GLU A C 1
ATOM 579 O O . GLU A 1 72 ? -6.160 0.562 12.667 1.00 95.44 72 GLU A O 1
ATOM 584 N N . LEU A 1 73 ? -6.993 -0.778 14.272 1.00 95.56 73 LEU A N 1
ATOM 585 C CA . LEU A 1 73 ? -8.319 -0.164 14.291 1.00 95.56 73 LEU A CA 1
ATOM 586 C C . LEU A 1 73 ? -8.456 0.805 15.466 1.00 95.56 73 LEU A C 1
ATOM 588 O O . LEU A 1 73 ? -8.167 0.465 16.621 1.00 95.56 73 LEU A O 1
ATOM 592 N N . PHE A 1 74 ? -8.954 2.000 15.167 1.00 94.38 74 PHE A N 1
ATOM 593 C CA . PHE A 1 74 ? -9.107 3.103 16.107 1.00 94.38 74 PHE A CA 1
ATOM 594 C C . PHE A 1 74 ? -10.589 3.354 16.414 1.00 94.38 74 PHE A C 1
ATOM 596 O O . PHE A 1 74 ? -11.425 3.460 15.523 1.00 94.38 74 PHE A O 1
ATOM 603 N N . LYS A 1 75 ? -10.960 3.409 17.701 1.00 93.62 75 LYS A N 1
ATOM 604 C CA . LYS A 1 75 ? -12.379 3.514 18.105 1.00 93.62 75 LYS A CA 1
ATOM 605 C C . LYS A 1 75 ? -13.043 4.811 17.639 1.00 93.62 75 LYS A C 1
ATOM 607 O O . LYS A 1 75 ? -14.247 4.822 17.411 1.00 93.62 75 LYS A O 1
ATOM 612 N N . ASP A 1 76 ? -12.272 5.883 17.550 1.00 94.94 76 ASP A N 1
ATOM 613 C CA . ASP A 1 76 ? -12.681 7.196 17.054 1.00 94.94 76 ASP A CA 1
ATOM 614 C C . ASP A 1 76 ? -12.850 7.244 15.529 1.00 94.94 76 ASP A C 1
ATOM 616 O O . ASP A 1 76 ? -13.427 8.203 15.029 1.00 94.94 76 ASP A O 1
ATOM 620 N N . ASP A 1 77 ? -12.454 6.189 14.813 1.00 96.00 77 ASP A N 1
ATOM 621 C CA . ASP A 1 77 ? -12.599 6.062 13.359 1.00 96.00 77 ASP A CA 1
ATOM 622 C C . ASP A 1 77 ? -13.611 4.973 12.942 1.00 96.00 77 ASP A C 1
ATOM 624 O O . ASP A 1 77 ? -13.634 4.474 11.816 1.00 96.00 77 ASP A O 1
ATOM 628 N N . ALA A 1 78 ? -14.494 4.582 13.867 1.00 96.06 78 ALA A N 1
ATOM 629 C CA . ALA A 1 78 ? -15.490 3.536 13.637 1.00 96.06 78 ALA A CA 1
ATOM 630 C C . ALA A 1 78 ? -16.406 3.815 12.430 1.00 96.06 78 ALA A C 1
ATOM 632 O O . ALA A 1 78 ? -16.813 2.880 11.741 1.00 96.06 78 ALA A O 1
ATOM 633 N N . GLU A 1 79 ? -16.722 5.084 12.165 1.00 97.44 79 GLU A N 1
ATOM 634 C CA . GLU A 1 79 ? -17.541 5.486 11.019 1.00 97.44 79 GLU A CA 1
ATOM 635 C C . GLU A 1 79 ? -16.808 5.270 9.686 1.00 97.44 79 GLU A C 1
ATOM 637 O O . GLU A 1 79 ? -17.412 4.759 8.742 1.00 97.44 79 GLU A O 1
ATOM 642 N N . GLY A 1 80 ? -15.500 5.550 9.627 1.00 97.69 80 GLY A N 1
ATOM 643 C CA . GLY A 1 80 ? -14.672 5.294 8.448 1.00 97.69 80 GLY A CA 1
ATOM 644 C C . GLY A 1 80 ? -14.612 3.806 8.095 1.00 97.69 80 GLY A C 1
ATOM 645 O O . GLY A 1 80 ? -14.728 3.439 6.922 1.00 97.69 80 GLY A O 1
ATOM 646 N N . TYR A 1 81 ? -14.509 2.934 9.104 1.00 97.75 81 TYR A N 1
ATOM 647 C CA . TYR A 1 81 ? -14.574 1.481 8.904 1.00 97.75 81 TYR A CA 1
ATOM 648 C C . TYR A 1 81 ? -15.972 1.002 8.512 1.00 97.75 81 TYR A C 1
ATOM 650 O O . TYR A 1 81 ? -16.103 0.132 7.653 1.00 97.75 81 TYR A O 1
ATOM 658 N N . TYR A 1 82 ? -17.019 1.553 9.131 1.00 97.88 82 TYR A N 1
ATOM 659 C CA . TYR A 1 82 ? -18.401 1.207 8.805 1.00 97.88 82 TYR A CA 1
ATOM 660 C C . TYR A 1 82 ? -18.734 1.560 7.353 1.00 97.88 82 TYR A C 1
ATOM 662 O O . TYR A 1 82 ? -19.335 0.747 6.653 1.00 97.88 82 TYR A O 1
ATOM 670 N N . LEU A 1 83 ? -18.295 2.726 6.874 1.00 97.69 83 LEU A N 1
ATOM 671 C CA . LEU A 1 83 ? -18.472 3.133 5.482 1.00 97.69 83 LEU A CA 1
ATOM 672 C C . LEU A 1 83 ? -17.790 2.156 4.516 1.00 97.69 83 LEU A C 1
ATOM 674 O O . LEU A 1 83 ? -18.413 1.713 3.554 1.00 97.69 83 LEU A O 1
ATOM 678 N N . ASN A 1 84 ? -16.545 1.761 4.798 1.00 97.88 84 ASN A N 1
ATOM 679 C CA . ASN A 1 84 ? -15.853 0.759 3.989 1.00 97.88 84 ASN A CA 1
ATOM 680 C C . ASN A 1 84 ? -16.5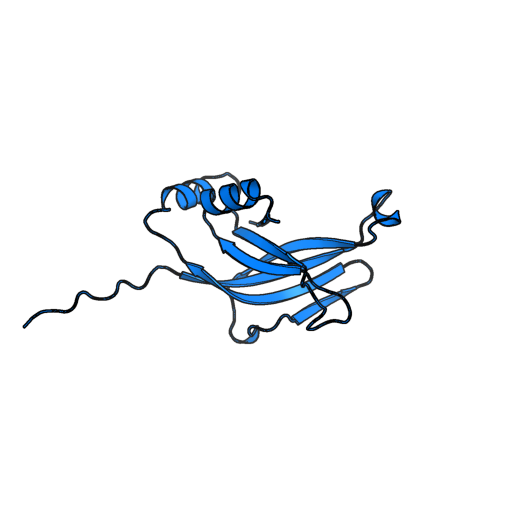72 -0.602 4.017 1.00 97.88 84 ASN A C 1
ATOM 682 O O . ASN A 1 84 ? -16.805 -1.207 2.979 1.00 97.88 84 ASN A O 1
ATOM 686 N N . ALA A 1 85 ? -16.992 -1.070 5.192 1.00 97.38 85 ALA A N 1
ATOM 687 C CA . ALA A 1 85 ? -17.661 -2.363 5.340 1.00 97.38 85 ALA A CA 1
ATOM 688 C C . ALA A 1 85 ? -19.065 -2.423 4.709 1.00 97.38 85 ALA A C 1
ATOM 690 O O . ALA A 1 85 ? -19.585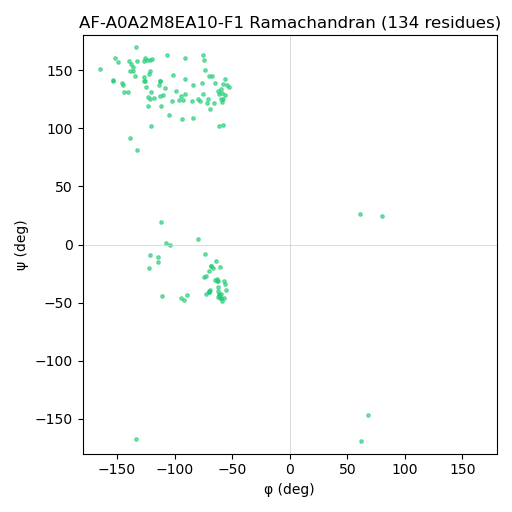 -3.517 4.494 1.00 97.38 85 ALA A O 1
ATOM 691 N N . THR A 1 86 ? -19.692 -1.273 4.448 1.00 97.44 86 THR A N 1
ATOM 692 C CA . THR A 1 86 ? -21.054 -1.179 3.894 1.00 97.44 86 THR A CA 1
ATOM 693 C C . THR A 1 86 ? -21.103 -0.720 2.440 1.00 97.44 86 THR A C 1
ATOM 695 O O . THR A 1 86 ? -22.195 -0.603 1.884 1.00 97.44 86 THR A O 1
ATOM 698 N N . THR A 1 87 ? -19.950 -0.485 1.811 1.00 95.56 87 THR A N 1
ATOM 699 C CA . THR A 1 87 ? -19.873 -0.253 0.366 1.00 95.56 87 THR A CA 1
ATOM 700 C C . THR A 1 87 ? -20.046 -1.561 -0.413 1.00 95.56 87 THR A C 1
ATOM 702 O O . THR A 1 87 ? -19.895 -2.650 0.142 1.00 95.56 87 THR A O 1
ATOM 705 N N . ASP A 1 88 ? -20.337 -1.468 -1.711 1.00 96.00 88 ASP A N 1
ATOM 706 C CA . ASP A 1 88 ? -20.539 -2.644 -2.572 1.00 96.00 88 ASP A CA 1
ATOM 707 C C . ASP A 1 88 ? -19.271 -3.507 -2.693 1.00 96.00 88 ASP A C 1
ATOM 709 O O . ASP A 1 88 ? -19.349 -4.723 -2.878 1.00 96.00 88 ASP A O 1
ATOM 713 N N . VAL A 1 89 ? -18.098 -2.872 -2.589 1.00 96.00 89 VAL A N 1
ATOM 714 C CA . VAL A 1 89 ? -16.781 -3.520 -2.665 1.00 96.00 89 VAL A CA 1
ATOM 715 C C . VAL A 1 89 ? -15.901 -3.020 -1.514 1.00 96.00 89 VAL A C 1
ATOM 717 O O . VAL A 1 89 ? -15.101 -2.098 -1.715 1.00 96.00 89 VAL A O 1
ATOM 720 N N . PRO A 1 90 ? -16.056 -3.573 -0.295 1.00 97.50 90 PRO A N 1
ATOM 721 C CA . PRO A 1 90 ? -15.157 -3.269 0.813 1.00 97.50 90 PRO A CA 1
ATOM 722 C C . PRO A 1 90 ? -13.717 -3.499 0.374 1.00 97.50 90 PRO A C 1
ATOM 724 O O . PRO A 1 90 ? -13.446 -4.470 -0.328 1.00 97.50 90 PRO A O 1
ATOM 727 N N . SER A 1 91 ? -12.828 -2.575 0.718 1.00 98.25 91 SER A N 1
ATOM 728 C CA . SER A 1 91 ? -11.474 -2.558 0.172 1.00 98.25 91 SER A CA 1
ATOM 729 C C . SER A 1 91 ? -10.423 -2.289 1.244 1.00 98.25 91 SER A C 1
ATOM 731 O O . SER A 1 91 ? -10.662 -1.605 2.243 1.00 98.25 91 SER A O 1
ATOM 733 N N . TRP A 1 92 ? -9.221 -2.788 0.998 1.00 98.50 92 TRP A N 1
ATOM 734 C CA . TRP A 1 92 ? -7.993 -2.264 1.571 1.00 98.50 92 TRP A CA 1
ATOM 735 C C . TRP A 1 92 ? -7.611 -0.981 0.857 1.00 98.50 92 TRP A C 1
ATOM 737 O O . TRP A 1 92 ? -7.652 -0.932 -0.369 1.00 98.50 92 TRP A O 1
ATOM 747 N N . PHE A 1 93 ? -7.155 0.014 1.608 1.00 98.62 93 PHE A N 1
ATOM 748 C CA . PHE A 1 93 ? -6.536 1.211 1.053 1.00 98.62 93 PHE A CA 1
ATOM 749 C C . PHE A 1 93 ? -5.065 1.218 1.430 1.00 98.62 93 PHE A C 1
ATOM 751 O O . PHE A 1 93 ? -4.724 1.073 2.607 1.00 98.62 93 PHE A O 1
ATOM 758 N N . VAL A 1 94 ? -4.193 1.389 0.443 1.00 98.81 94 VAL A N 1
ATOM 759 C CA . VAL A 1 94 ? -2.747 1.417 0.656 1.00 98.81 94 VAL A CA 1
ATOM 760 C C . VAL A 1 94 ? -2.184 2.722 0.129 1.00 98.81 94 VAL A C 1
ATOM 762 O O . VAL A 1 94 ? -2.255 2.999 -1.068 1.00 98.81 94 VAL A O 1
ATOM 765 N N . LEU A 1 95 ? -1.581 3.494 1.032 1.00 98.81 95 LEU A N 1
ATOM 766 C CA . LEU A 1 95 ? -0.692 4.588 0.672 1.00 98.81 95 LEU A CA 1
ATOM 767 C C . LEU A 1 95 ? 0.665 3.992 0.321 1.00 98.81 95 LEU A C 1
ATOM 769 O O . LEU A 1 95 ? 1.268 3.295 1.143 1.00 98.81 95 LEU A O 1
ATOM 773 N N . TRP A 1 96 ? 1.173 4.292 -0.866 1.00 98.69 96 TRP A N 1
ATOM 774 C CA . TRP A 1 96 ? 2.503 3.866 -1.286 1.00 98.69 96 TRP A CA 1
ATOM 775 C C . TRP A 1 96 ? 3.297 5.017 -1.901 1.00 98.69 96 TRP A C 1
ATOM 777 O O . TRP A 1 96 ? 2.747 6.027 -2.335 1.00 98.69 96 TRP A O 1
ATOM 787 N N . ARG A 1 97 ? 4.624 4.881 -1.901 1.00 98.31 97 ARG A N 1
ATOM 788 C CA . ARG A 1 97 ? 5.558 5.843 -2.500 1.00 98.31 97 ARG A CA 1
ATOM 789 C C . ARG A 1 97 ? 6.662 5.108 -3.240 1.00 98.31 97 ARG A C 1
ATOM 791 O O . ARG A 1 97 ? 6.955 3.963 -2.922 1.00 98.31 97 ARG A O 1
ATOM 798 N N . MET A 1 98 ? 7.282 5.745 -4.222 1.00 97.88 98 MET A N 1
ATOM 799 C CA . MET A 1 98 ? 8.520 5.213 -4.796 1.00 97.88 98 MET A CA 1
ATOM 800 C C . MET A 1 98 ? 9.658 5.341 -3.780 1.00 97.88 98 MET A C 1
ATOM 802 O O . MET A 1 98 ? 9.690 6.316 -3.032 1.00 97.88 98 MET A O 1
ATOM 806 N N . GLU A 1 99 ? 10.586 4.383 -3.757 1.00 96.69 99 GLU A N 1
ATOM 807 C CA . GLU A 1 99 ? 11.867 4.584 -3.070 1.00 96.69 99 GLU A CA 1
ATOM 808 C C . GLU A 1 99 ? 12.575 5.835 -3.614 1.00 96.69 99 GLU A C 1
ATOM 810 O O . GLU A 1 99 ? 12.559 6.084 -4.823 1.00 96.69 99 GLU A O 1
ATOM 815 N N . ASP A 1 100 ? 13.232 6.589 -2.730 1.00 93.62 100 ASP A N 1
ATOM 816 C CA . ASP A 1 100 ? 14.056 7.736 -3.131 1.00 93.62 100 ASP A CA 1
ATOM 817 C C . ASP A 1 100 ? 15.334 7.277 -3.854 1.00 93.62 100 ASP A C 1
ATOM 819 O O . ASP A 1 100 ? 15.740 7.862 -4.860 1.00 93.62 100 ASP A O 1
ATOM 823 N N . GLU A 1 101 ? 15.948 6.194 -3.367 1.00 94.50 101 GLU A N 1
ATOM 824 C CA . GLU A 1 101 ? 17.123 5.550 -3.956 1.00 94.50 101 GLU A CA 1
ATOM 825 C C . GLU A 1 101 ? 16.930 4.025 -4.007 1.00 94.50 101 GLU A C 1
ATOM 827 O O . GLU A 1 101 ? 16.327 3.462 -3.088 1.00 94.50 101 GLU A O 1
ATOM 832 N N . PRO A 1 102 ? 17.450 3.333 -5.042 1.00 94.00 102 PRO A N 1
ATOM 833 C CA . PRO A 1 102 ? 17.344 1.880 -5.129 1.00 94.00 102 PRO A CA 1
ATOM 834 C C . PRO A 1 102 ? 18.007 1.202 -3.925 1.00 94.00 102 PRO A C 1
ATOM 836 O O . PRO A 1 102 ? 19.189 1.426 -3.654 1.00 94.00 102 PRO A O 1
ATOM 839 N N . SER A 1 103 ? 17.259 0.356 -3.211 1.00 91.06 103 SER A N 1
ATOM 840 C CA . SER A 1 103 ? 17.767 -0.316 -2.004 1.00 91.06 103 SER A CA 1
ATOM 841 C C . SER A 1 103 ? 17.969 -1.827 -2.178 1.00 91.06 103 SER A C 1
ATOM 843 O O . SER A 1 103 ? 18.986 -2.387 -1.766 1.00 91.06 103 SER A O 1
ATOM 845 N N . VAL A 1 104 ? 16.999 -2.500 -2.800 1.00 91.88 104 VAL A N 1
ATOM 846 C CA . VAL A 1 104 ? 16.957 -3.966 -2.967 1.00 91.88 104 VAL A CA 1
ATOM 847 C C . VAL A 1 104 ? 17.067 -4.415 -4.424 1.00 91.88 104 VAL A C 1
ATOM 849 O O . VAL A 1 104 ? 17.292 -5.595 -4.692 1.00 91.88 104 VAL A O 1
ATOM 852 N N . ALA A 1 105 ? 16.880 -3.490 -5.360 1.00 92.94 105 ALA A N 1
ATOM 853 C CA . ALA A 1 105 ? 16.909 -3.703 -6.799 1.00 92.94 105 ALA A CA 1
ATOM 854 C C . ALA A 1 105 ? 17.762 -2.616 -7.461 1.00 92.94 105 ALA A C 1
ATOM 856 O O . ALA A 1 105 ? 18.107 -1.628 -6.822 1.00 92.94 105 ALA A O 1
ATOM 857 N N . ASP A 1 106 ? 18.069 -2.782 -8.747 1.00 92.94 106 ASP A N 1
ATOM 858 C CA . ASP A 1 106 ? 18.863 -1.800 -9.502 1.00 92.94 106 ASP A CA 1
ATOM 859 C C . ASP A 1 106 ? 18.102 -0.487 -9.769 1.00 92.94 106 ASP A C 1
ATOM 861 O O . ASP A 1 106 ? 18.706 0.556 -10.006 1.00 92.94 106 ASP A O 1
ATOM 865 N N . GLU A 1 107 ? 16.768 -0.536 -9.745 1.00 93.12 107 GLU A N 1
ATOM 866 C CA . GLU A 1 107 ? 15.874 0.608 -9.943 1.00 93.12 107 GLU A CA 1
ATOM 867 C C . GLU A 1 107 ? 14.972 0.780 -8.709 1.00 93.12 107 GLU A C 1
ATOM 869 O O . GLU A 1 107 ? 14.615 -0.232 -8.095 1.00 93.12 107 GLU A O 1
ATOM 874 N N . PRO A 1 108 ? 14.545 2.015 -8.372 1.00 96.31 108 PRO A N 1
ATOM 875 C CA . PRO A 1 108 ? 13.624 2.246 -7.263 1.00 96.31 108 PRO A CA 1
ATOM 876 C C . PRO A 1 108 ? 12.316 1.472 -7.448 1.00 96.31 108 PRO A C 1
ATOM 878 O O . PRO A 1 108 ? 11.750 1.436 -8.550 1.00 96.31 108 PRO A O 1
ATOM 881 N N . ILE A 1 109 ? 11.818 0.872 -6.368 1.00 97.75 109 ILE A N 1
ATOM 882 C CA . ILE A 1 109 ? 10.539 0.147 -6.359 1.00 97.75 109 ILE A CA 1
ATOM 883 C C . ILE A 1 109 ? 9.445 0.921 -5.613 1.00 97.75 109 ILE A C 1
ATOM 885 O O . ILE A 1 109 ? 9.733 1.853 -4.866 1.00 97.75 109 ILE A O 1
ATOM 889 N N . ALA A 1 110 ? 8.177 0.561 -5.826 1.00 98.12 110 ALA A N 1
ATOM 890 C CA . ALA A 1 110 ? 7.084 1.103 -5.022 1.00 98.12 110 ALA A CA 1
ATOM 891 C C . ALA A 1 110 ? 7.067 0.447 -3.632 1.00 98.12 110 ALA A C 1
ATOM 893 O O . ALA A 1 110 ? 7.079 -0.779 -3.524 1.00 98.12 110 ALA A O 1
ATOM 894 N N . ILE A 1 111 ? 7.016 1.263 -2.581 1.00 98.25 111 ILE A N 1
ATOM 895 C CA . ILE A 1 111 ? 6.980 0.865 -1.176 1.00 98.25 111 ILE A CA 1
ATOM 896 C C . ILE A 1 111 ? 5.616 1.223 -0.582 1.00 98.25 111 ILE A C 1
ATOM 898 O O . ILE A 1 111 ? 5.259 2.403 -0.534 1.00 98.25 111 ILE A O 1
ATOM 902 N N . PRO A 1 112 ? 4.852 0.236 -0.093 1.00 98.56 112 PRO A N 1
ATOM 903 C CA . PRO A 1 112 ? 3.655 0.496 0.682 1.00 98.56 112 PRO A CA 1
ATOM 904 C C . PRO A 1 112 ? 4.057 1.040 2.051 1.00 98.56 112 PRO A C 1
ATOM 906 O O . PRO A 1 112 ? 4.847 0.435 2.777 1.00 98.56 112 PRO A O 1
ATOM 909 N N . MET A 1 113 ? 3.515 2.203 2.387 1.00 98.00 113 MET A N 1
ATOM 910 C CA . MET A 1 113 ? 3.834 2.926 3.612 1.00 98.00 113 MET A CA 1
ATOM 911 C C . MET A 1 113 ? 2.832 2.593 4.712 1.00 98.00 113 MET A C 1
ATOM 913 O O . MET A 1 113 ? 3.220 2.352 5.853 1.00 98.00 113 MET A O 1
ATOM 917 N N . ILE A 1 114 ? 1.540 2.604 4.371 1.00 98.31 114 ILE A N 1
ATOM 918 C CA . ILE A 1 114 ? 0.438 2.396 5.313 1.00 98.31 114 ILE A CA 1
ATOM 919 C C . ILE A 1 114 ? -0.680 1.641 4.597 1.00 98.31 114 ILE A C 1
ATOM 921 O O . ILE A 1 114 ? -1.020 1.975 3.464 1.00 98.31 114 ILE A O 1
ATOM 925 N N . ALA A 1 115 ? -1.269 0.659 5.280 1.00 98.31 115 ALA A N 1
ATOM 926 C CA . ALA A 1 115 ? -2.522 0.025 4.887 1.00 98.31 115 ALA A CA 1
ATOM 927 C C . ALA A 1 115 ? -3.607 0.357 5.924 1.00 98.31 115 ALA A C 1
ATOM 929 O O . ALA A 1 115 ? -3.345 0.325 7.128 1.00 98.31 115 ALA A O 1
ATOM 930 N N . THR A 1 116 ? -4.816 0.679 5.471 1.00 98.12 116 THR A N 1
ATOM 931 C CA . THR A 1 116 ? -5.969 0.976 6.333 1.00 98.12 116 THR A CA 1
ATOM 932 C C . THR A 1 116 ? -7.245 0.365 5.765 1.00 98.12 116 THR A C 1
ATOM 934 O O . THR A 1 116 ? -7.353 0.086 4.570 1.00 98.12 116 THR A O 1
ATOM 937 N N . LEU A 1 117 ? -8.222 0.172 6.647 1.00 98.12 117 LEU A N 1
ATOM 938 C CA . LEU A 1 117 ? -9.604 -0.159 6.298 1.00 98.12 117 LEU A CA 1
ATOM 939 C C . LEU A 1 117 ? -10.530 1.057 6.443 1.00 98.12 117 LEU A C 1
ATOM 941 O O . LEU A 1 117 ? -11.735 0.926 6.237 1.00 98.12 117 LEU A O 1
ATOM 945 N N . SER A 1 118 ? -9.999 2.213 6.854 1.00 98.00 118 SER A N 1
ATOM 946 C CA . SER A 1 118 ? -10.778 3.435 7.029 1.00 98.00 118 SER A CA 1
ATOM 947 C C . SER A 1 118 ? -10.916 4.184 5.718 1.00 98.00 118 SER A C 1
ATOM 949 O O . SER A 1 118 ? -9.929 4.604 5.111 1.00 98.00 118 SER A O 1
ATOM 951 N N . TYR A 1 119 ? -12.163 4.422 5.327 1.00 96.75 119 TYR A N 1
ATOM 952 C CA . TYR A 1 119 ? -12.465 5.280 4.191 1.00 96.75 119 TYR A CA 1
ATOM 953 C C . TYR A 1 119 ? -12.043 6.741 4.446 1.00 96.75 119 TYR A C 1
ATOM 955 O O . TYR A 1 119 ? -11.677 7.460 3.516 1.00 96.75 119 TYR A O 1
ATOM 963 N N . TYR A 1 120 ? -12.064 7.192 5.706 1.00 97.62 120 TYR A N 1
ATOM 964 C CA . TYR A 1 120 ? -11.680 8.555 6.073 1.00 97.62 120 TYR A CA 1
ATOM 965 C C . TYR A 1 120 ? -10.176 8.781 5.987 1.00 97.62 120 TYR A C 1
ATOM 967 O O . TYR A 1 120 ? -9.759 9.804 5.443 1.00 97.62 120 TYR A O 1
ATOM 975 N N . ASP A 1 121 ? -9.360 7.836 6.457 1.00 97.94 121 ASP A N 1
ATOM 976 C CA . ASP A 1 121 ? -7.908 7.911 6.266 1.00 97.94 121 ASP A CA 1
ATOM 977 C C . ASP A 1 121 ? -7.558 7.972 4.777 1.00 97.94 121 ASP A C 1
ATOM 979 O O . ASP A 1 121 ? -6.829 8.869 4.350 1.00 97.94 121 ASP A O 1
ATOM 983 N N . ALA A 1 122 ? -8.140 7.073 3.977 1.00 97.38 122 ALA A N 1
ATOM 984 C CA . ALA A 1 122 ? -7.918 7.032 2.536 1.00 97.38 122 ALA A CA 1
ATOM 985 C C . ALA A 1 122 ? -8.283 8.364 1.858 1.00 97.38 122 ALA A C 1
ATOM 987 O O . ALA A 1 122 ? -7.491 8.900 1.081 1.00 97.38 122 ALA A O 1
ATOM 988 N N . GLY A 1 123 ? -9.442 8.939 2.201 1.00 97.69 123 GLY A N 1
ATOM 989 C CA . GLY A 1 123 ? -9.869 10.247 1.702 1.00 97.69 123 GLY A CA 1
ATOM 990 C C . GLY A 1 123 ? -8.900 11.370 2.076 1.00 97.69 123 GLY A C 1
ATOM 991 O O . GLY A 1 123 ? -8.487 12.142 1.216 1.00 97.69 123 GLY A O 1
ATOM 992 N N . ARG A 1 124 ? -8.450 11.417 3.336 1.00 98.00 124 ARG A N 1
ATOM 993 C CA . ARG A 1 124 ? -7.491 12.431 3.810 1.00 98.00 124 ARG A CA 1
ATOM 994 C C . ARG A 1 124 ? -6.144 12.348 3.098 1.00 98.00 124 ARG A C 1
ATOM 996 O O . ARG A 1 124 ? -5.516 13.377 2.865 1.00 98.00 124 ARG A O 1
ATOM 1003 N N . TRP A 1 125 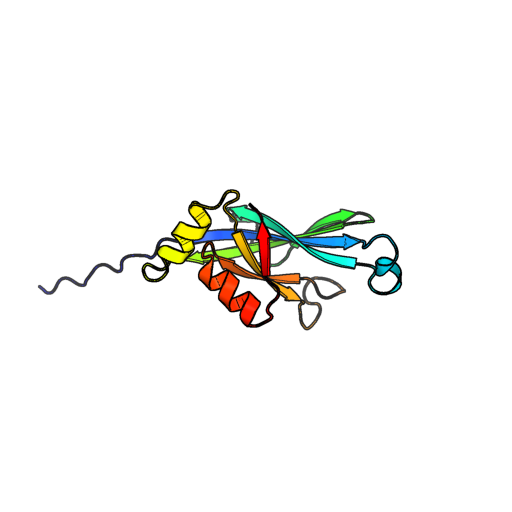? -5.678 11.144 2.782 1.00 98.31 125 TRP A N 1
ATOM 1004 C CA . TRP A 1 125 ? -4.435 10.946 2.039 1.00 98.31 125 TRP A CA 1
ATOM 1005 C C . TRP A 1 125 ? -4.565 11.373 0.576 1.00 98.31 125 TRP A C 1
ATOM 1007 O O . TRP A 1 125 ? -3.666 12.032 0.056 1.00 98.31 125 TRP A O 1
ATOM 1017 N N . LEU A 1 126 ? -5.696 11.071 -0.067 1.00 97.69 126 LEU A N 1
ATOM 1018 C CA . LEU A 1 126 ? -5.996 11.552 -1.418 1.00 97.69 126 LEU A CA 1
ATOM 1019 C C . LEU A 1 126 ? -6.062 13.085 -1.472 1.00 97.69 126 LEU A C 1
ATOM 1021 O O . LEU A 1 126 ? -5.466 13.691 -2.363 1.00 97.69 126 LEU A O 1
ATOM 1025 N N . ASP A 1 127 ? -6.706 13.721 -0.490 1.00 98.19 127 ASP A N 1
ATOM 1026 C CA . ASP A 1 127 ? -6.748 15.185 -0.363 1.00 98.19 127 ASP A CA 1
ATOM 1027 C C . ASP A 1 127 ? -5.347 15.791 -0.161 1.00 98.19 127 ASP A C 1
ATOM 1029 O O . ASP A 1 127 ? -5.065 16.900 -0.621 1.00 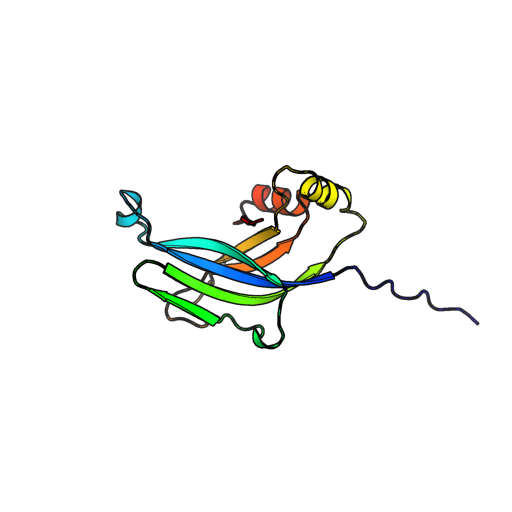98.19 127 ASP A O 1
ATOM 1033 N N . ALA A 1 128 ? -4.445 15.047 0.488 1.00 98.00 128 ALA A N 1
ATOM 1034 C CA . ALA A 1 128 ? -3.036 15.399 0.653 1.00 98.00 128 ALA A CA 1
ATOM 1035 C C . ALA A 1 128 ? -2.168 15.104 -0.588 1.00 98.00 128 ALA A C 1
ATOM 1037 O O . ALA A 1 128 ? -0.956 15.303 -0.536 1.00 98.00 128 ALA A O 1
ATOM 1038 N N . GLN A 1 129 ? -2.772 14.670 -1.700 1.00 97.31 129 GLN A N 1
ATOM 1039 C CA . GLN A 1 129 ? -2.096 14.304 -2.951 1.00 97.31 129 GLN A CA 1
ATOM 1040 C C . GLN A 1 129 ? -1.106 13.134 -2.812 1.00 97.31 129 GLN A C 1
ATOM 1042 O O . GLN A 1 129 ? -0.164 13.013 -3.598 1.00 97.31 129 GLN A O 1
ATOM 1047 N N . GLU A 1 130 ? -1.315 12.255 -1.830 1.00 98.12 130 GLU A N 1
ATOM 1048 C CA . GLU A 1 130 ? -0.562 11.007 -1.715 1.00 98.12 130 GLU A CA 1
ATOM 1049 C C . GLU A 1 130 ? -1.023 9.989 -2.764 1.00 98.12 130 GLU A C 1
ATOM 1051 O O . GLU A 1 130 ? -2.149 10.046 -3.268 1.00 98.12 130 GLU A O 1
ATOM 1056 N N . THR A 1 131 ? -0.166 9.010 -3.072 1.00 98.38 131 THR A N 1
ATOM 1057 C CA . THR A 1 131 ? -0.574 7.901 -3.942 1.00 98.38 131 THR A CA 1
ATOM 1058 C C . THR A 1 131 ? -1.284 6.849 -3.104 1.00 98.38 131 THR A C 1
ATOM 1060 O O . THR A 1 131 ? -0.658 6.172 -2.287 1.00 98.38 131 THR A O 1
ATOM 1063 N N . VAL A 1 132 ? -2.597 6.738 -3.294 1.00 98.50 132 VAL A N 1
ATOM 1064 C CA . VAL A 1 132 ? -3.455 5.783 -2.589 1.00 98.50 132 VAL A CA 1
ATOM 1065 C C . VAL A 1 132 ? -4.180 4.927 -3.610 1.00 98.50 132 VAL A C 1
ATOM 1067 O O . VAL A 1 132 ? -4.840 5.445 -4.509 1.00 98.50 132 VAL A O 1
ATOM 1070 N N . GLU A 1 133 ? -4.076 3.615 -3.452 1.00 98.62 133 GLU A N 1
ATOM 1071 C CA . GLU A 1 133 ? -4.799 2.645 -4.269 1.00 98.62 133 GLU A CA 1
ATOM 1072 C C . GLU A 1 133 ? -5.617 1.708 -3.391 1.00 98.62 133 GLU A C 1
ATOM 1074 O O . GLU A 1 133 ? -5.338 1.554 -2.198 1.00 98.62 133 GLU A O 1
ATOM 1079 N N . GLN A 1 134 ? -6.633 1.090 -3.993 1.00 98.00 134 GLN A N 1
ATOM 1080 C CA . GLN A 1 134 ? -7.522 0.172 -3.300 1.00 98.00 134 GLN A CA 1
ATOM 1081 C C . GLN A 1 134 ? -7.623 -1.176 -4.011 1.00 98.00 134 GLN A C 1
ATOM 1083 O O . GLN A 1 134 ? -7.645 -1.240 -5.241 1.00 98.00 134 GLN A O 1
ATOM 1088 N N . VAL A 1 135 ? -7.731 -2.240 -3.222 1.00 98.44 135 VAL A N 1
ATOM 1089 C CA . VAL A 1 135 ? -8.041 -3.604 -3.675 1.00 98.44 135 VAL A CA 1
ATOM 1090 C C . VAL A 1 135 ? -9.075 -4.225 -2.733 1.00 98.44 135 VAL A C 1
ATOM 1092 O O . VAL A 1 135 ? -9.077 -3.853 -1.559 1.00 98.44 135 VAL A O 1
ATOM 1095 N N . PRO A 1 136 ? -9.945 -5.133 -3.211 1.00 96.06 136 PRO A N 1
ATOM 1096 C CA . PRO A 1 136 ? -10.907 -5.833 -2.356 1.00 96.06 136 PRO A CA 1
ATOM 1097 C C . PRO A 1 136 ? -10.259 -6.620 -1.208 1.00 96.06 136 PRO A C 1
ATOM 1099 O O . PRO A 1 136 ? -9.110 -7.090 -1.383 1.00 96.06 136 PRO A O 1
#

Nearest PDB structures (foldseek):
  7vg3-assembly1_A  TM=3.801E-01  e=1.669E+00  Arabidopsis thaliana
  7tz5-assembly1_J  TM=2.308E-01  e=1.269E+00  Homo sapiens
  8as4-assembly2_B  TM=2.124E-01  e=4.990E+00  Homo sapiens
  2yr4-assembly1_A  TM=2.101E-01  e=5.567E+00  Pseudomonas sp. P-501

Secondary structure (DSSP, 8-state):
--PPPP--PPPEEEEEEEEEEEE--SGGGGT-SEEEEEEEEEE--GGG-SS-EEEEE-SSEEEEEEEEEEEE--GGGHHHHHHHHHSSS--EEEEEEE-SS-SSSSS--EEEEEEE--HHHHHHHHHTT-EEEEE-

pLDDT: mean 93.69, std 11.09, range [42.19, 98.81]

Sequence (136 aa):
MTSTPSETTRPSLDVAVIMQRVANTGVPARWQPWRWELAEVVMNQESFGTKPRLLYKNESTQRWLHGGLKVELFKDDAEGYYLNATTDVPSWFVLWRMEDEPSVADEPIAIPMIATLSYYDAGRWLDAQETVEQVP

Radius of gyration: 17.61 Å; Cα contacts (8 Å, |Δi|>4): 262; chains: 1; bounding box: 40×32×73 Å

Mean predicted aligned error: 4.93 Å

Solvent-accessible surface area (backbone atoms only — not comparable to full-atom values): 7891 Å² total; per-residue (Å²): 136,84,80,76,80,76,80,77,76,68,59,65,49,52,26,22,40,30,36,26,40,34,54,43,67,75,80,58,27,80,84,43,52,57,46,78,48,78,69,47,71,43,79,46,53,83,92,58,44,64,58,75,39,82,76,47,75,63,100,53,38,36,34,33,40,36,24,68,46,72,31,74,61,54,84,94,46,51,66,24,34,50,53,24,71,69,43,99,71,42,42,43,33,35,36,40,44,68,45,93,61,51,83,93,50,96,57,57,50,73,40,80,75,47,57,43,54,35,48,52,60,49,51,55,39,49,76,69,70,47,52,67,44,72,42,104

Foldseek 3Di:
DDDDPPPPDFDKFWKKWKKKKFADDDPVCVPPRIDIDTDDIGGADVVLDQDKDWDDDDPTMTIIIGTGAMETDDPVQVVQLVVLVPDPHRKKKWFWDWDPDDDPDPGTDIGTDHIYSGNVVNVVCVVVVTDMDIDD